Protein AF-A0A7S1FY22-F1 (afdb_monomer_lite)

Organism: NCBI:txid216773

Foldseek 3Di:
DFDKDKAFDDPVLLVVQQPDDQVLALARDHLVRQDPDSRIGMFGQAQQPHGAGWDACDDDARGTFRPPFTWDAHVSQTTRDTDRNGGGHRFDWDFDDDPPDRDIDGD

pLDDT: mean 94.15, std 9.74, range [47.53, 98.75]

Sequence (107 aa):
GKPIFVRRRKPEEIEEVRAVPMDHLRDQETDEDRVLNPEWIIVLAICPHLGCVPVSNAGEHNGWFCPCHGSHYDISGRIRKGPAPLNLEVPPYKFMDEPTCHNLLIG

Secondary structure (DSSP, 8-state):
---EEEEEPPHHHHHHHHTS-GGG-SS---HHHH-SBTTEEEEES--TTTSPPPEET-SSSEEEEETTTTEEEETT--EEESS--SPPP---EEEEEETTEEEEEE-

InterPro domains:
  IPR005805 Rieske iron-sulphur protein, C-terminal [PR00162] (42-53)
  IPR005805 Rieske iron-sulphur protein, C-terminal [PR00162] (64-76)
  IPR005805 Rieske iron-sulphur protein, C-terminal [PR00162] (76-88)
  IPR006317 Ubiquinol-cytochrome c reductase, iron-sulphur subunit [TIGR01416] (1-100)
  IPR014349 Rieske iron-sulphur protein [PTHR10134] (1-98)
  IPR017941 Rieske [2Fe-2S] iron-sulphur domain [PF00355] (37-89)
  IPR017941 Rieske [2Fe-2S] iron-sulphur domain [PS51296] (11-94)
  IPR036922 Rieske [2Fe-2S] iron-sulphur domain superfamily [G3DSA:2.102.10.10] (1-101)
  IPR036922 Rieske [2Fe-2S] iron-sulphur domain superfamily [SSF50022] (1-98)

Radius of gyration: 13.64 Å; chains: 1; bounding box: 33×25×36 Å

Structure (mmCIF, N/CA/C/O backbone):
data_AF-A0A7S1FY22-F1
#
_entry.id   AF-A0A7S1FY22-F1
#
loop_
_atom_site.group_PDB
_atom_site.id
_atom_site.type_symbol
_atom_site.label_atom_id
_atom_site.label_alt_id
_atom_site.label_comp_id
_atom_site.label_asym_id
_atom_site.label_entity_id
_atom_site.label_seq_id
_atom_site.pdbx_PDB_ins_code
_atom_site.Cartn_x
_atom_site.Cartn_y
_atom_site.Cartn_z
_atom_site.occupancy
_atom_site.B_iso_or_equiv
_atom_site.auth_seq_id
_atom_site.auth_comp_id
_atom_site.auth_asym_id
_atom_site.auth_atom_id
_atom_site.pdbx_PDB_model_num
ATOM 1 N N . GLY A 1 1 ? 8.505 -6.289 17.764 1.00 84.31 1 GLY A N 1
ATOM 2 C CA . GLY A 1 1 ? 7.219 -5.804 17.225 1.00 84.31 1 GLY A CA 1
ATOM 3 C C . GLY A 1 1 ? 7.327 -5.676 15.721 1.00 84.31 1 GLY A C 1
ATOM 4 O O . GLY A 1 1 ? 8.441 -5.506 15.237 1.00 84.31 1 GLY A O 1
ATOM 5 N N . LYS A 1 2 ? 6.215 -5.796 14.989 1.00 90.69 2 LYS A N 1
ATOM 6 C CA . LYS A 1 2 ? 6.175 -5.534 13.542 1.00 90.69 2 LYS A CA 1
ATOM 7 C C . LYS A 1 2 ? 5.978 -4.022 13.319 1.00 90.69 2 LYS A C 1
ATOM 9 O O . LYS A 1 2 ? 5.126 -3.455 13.999 1.00 90.69 2 LYS A O 1
ATOM 14 N N . PRO A 1 3 ? 6.758 -3.353 12.452 1.00 96.06 3 PRO A N 1
ATOM 15 C CA . PRO A 1 3 ? 6.558 -1.934 12.171 1.00 96.06 3 PRO A CA 1
ATOM 16 C C . PRO A 1 3 ? 5.268 -1.723 11.366 1.00 96.06 3 PRO A C 1
ATOM 18 O O . PRO A 1 3 ? 4.899 -2.568 10.550 1.00 96.06 3 PRO A O 1
ATOM 21 N N . ILE A 1 4 ? 4.588 -0.599 11.595 1.00 97.25 4 ILE A N 1
ATOM 22 C CA . ILE A 1 4 ? 3.286 -0.282 10.993 1.00 97.25 4 ILE A CA 1
ATOM 23 C C . ILE A 1 4 ? 3.335 1.133 10.425 1.00 97.25 4 ILE A C 1
ATOM 25 O O . ILE A 1 4 ? 3.790 2.058 11.100 1.00 97.25 4 ILE A O 1
ATOM 29 N N . PHE A 1 5 ? 2.852 1.302 9.198 1.00 97.38 5 PHE A N 1
ATOM 30 C CA . PHE A 1 5 ? 2.552 2.609 8.636 1.00 97.38 5 PHE A CA 1
ATOM 31 C C . PHE A 1 5 ? 1.098 2.968 8.895 1.00 97.38 5 PHE A C 1
ATOM 33 O O . PHE A 1 5 ? 0.198 2.186 8.610 1.00 97.38 5 PHE A O 1
ATOM 40 N N . VAL A 1 6 ? 0.891 4.186 9.385 1.00 96.62 6 VAL A N 1
ATOM 41 C CA . VAL A 1 6 ? -0.415 4.832 9.477 1.00 96.62 6 VAL A CA 1
ATOM 42 C C . VAL A 1 6 ? -0.311 6.122 8.675 1.00 96.62 6 VAL A C 1
ATOM 44 O O . VAL A 1 6 ? 0.526 6.973 8.984 1.00 96.62 6 VAL A O 1
ATOM 47 N N . ARG A 1 7 ? -1.116 6.257 7.620 1.00 95.62 7 ARG A N 1
ATOM 48 C CA . ARG A 1 7 ? -1.133 7.452 6.767 1.00 95.62 7 ARG A CA 1
ATOM 49 C C . ARG A 1 7 ? -2.554 7.987 6.649 1.00 95.62 7 ARG A C 1
ATOM 51 O O . ARG A 1 7 ? -3.471 7.246 6.306 1.00 95.62 7 ARG A O 1
ATOM 58 N N . ARG A 1 8 ? -2.687 9.298 6.862 1.00 96.06 8 ARG A N 1
ATOM 59 C CA . ARG A 1 8 ? -3.870 10.076 6.489 1.00 96.06 8 ARG A CA 1
ATOM 60 C C . ARG A 1 8 ? -3.752 10.499 5.026 1.00 96.06 8 ARG A C 1
ATOM 62 O O . ARG A 1 8 ? -2.751 11.117 4.661 1.00 96.06 8 ARG A O 1
ATOM 69 N N . ARG A 1 9 ? -4.738 10.151 4.209 1.00 96.56 9 ARG A N 1
ATOM 70 C CA . ARG A 1 9 ? -4.767 10.380 2.763 1.00 96.56 9 ARG A CA 1
ATOM 71 C C . ARG A 1 9 ? -5.591 11.612 2.417 1.00 96.56 9 ARG A C 1
ATOM 73 O O . ARG A 1 9 ? -6.582 11.906 3.083 1.00 96.56 9 ARG A O 1
ATOM 80 N N . LYS A 1 10 ? -5.183 12.329 1.374 1.00 97.44 10 LYS A N 1
ATOM 81 C CA . LYS A 1 10 ? -5.975 13.421 0.794 1.00 97.44 10 LYS A CA 1
ATOM 82 C C . LYS A 1 10 ? -7.056 12.865 -0.142 1.00 97.44 10 LYS A C 1
ATOM 84 O O . LYS A 1 10 ? -6.849 11.784 -0.692 1.00 97.44 10 LYS A O 1
ATOM 89 N N . PRO A 1 11 ? -8.162 13.592 -0.385 1.00 98.00 11 PRO A N 1
ATOM 90 C CA . PRO A 1 11 ? -9.192 13.169 -1.336 1.00 98.00 11 PRO A CA 1
ATOM 91 C C . PRO A 1 11 ? -8.624 12.818 -2.715 1.00 98.00 11 PRO A C 1
ATOM 93 O O . PRO A 1 11 ? -8.933 11.760 -3.254 1.00 98.00 11 PRO A O 1
ATOM 96 N N . GLU A 1 12 ? -7.703 13.639 -3.222 1.00 97.62 12 GLU A N 1
ATOM 97 C CA . GLU A 1 12 ? -7.076 13.422 -4.533 1.00 97.62 12 GLU A CA 1
ATOM 98 C C . GLU A 1 12 ? -6.265 12.113 -4.586 1.00 97.62 12 GLU A C 1
ATOM 100 O O . GLU A 1 12 ? -6.279 11.407 -5.589 1.00 97.62 12 GLU A O 1
ATOM 105 N N . GLU A 1 13 ? -5.591 11.751 -3.488 1.00 97.25 13 GLU A N 1
ATOM 106 C CA . GLU A 1 13 ? -4.828 10.499 -3.390 1.00 97.25 13 GLU A CA 1
ATOM 107 C C . GLU A 1 13 ? -5.751 9.273 -3.382 1.00 97.25 13 GLU A C 1
ATOM 109 O O . GLU A 1 13 ? -5.400 8.227 -3.926 1.00 97.25 13 GLU A O 1
ATOM 114 N N . ILE A 1 14 ? -6.926 9.399 -2.755 1.00 98.19 14 ILE A N 1
ATOM 115 C CA . ILE A 1 14 ? -7.949 8.348 -2.688 1.00 98.19 14 ILE A CA 1
ATOM 116 C C . ILE A 1 14 ? -8.553 8.124 -4.079 1.00 98.19 14 ILE A C 1
ATOM 118 O O . ILE A 1 14 ? -8.700 6.984 -4.517 1.00 98.19 14 ILE A O 1
ATOM 122 N N . GLU A 1 15 ? -8.871 9.204 -4.791 1.00 97.88 15 GLU A N 1
ATOM 123 C CA . GLU A 1 15 ? -9.362 9.140 -6.169 1.00 97.88 15 GLU A CA 1
ATOM 124 C C . GLU A 1 15 ? -8.323 8.514 -7.108 1.00 97.88 15 GLU A C 1
ATOM 126 O O . GLU A 1 15 ? -8.662 7.620 -7.885 1.00 97.88 15 GLU A O 1
ATOM 131 N N . GLU A 1 16 ? -7.050 8.909 -6.988 1.00 96.25 16 GLU A N 1
ATOM 132 C CA . GLU A 1 16 ? -5.955 8.371 -7.802 1.00 96.25 16 GLU A CA 1
ATOM 133 C C . GLU A 1 16 ? -5.832 6.848 -7.660 1.00 96.25 16 GLU A C 1
ATOM 135 O O . GLU A 1 16 ? -5.771 6.137 -8.665 1.00 96.25 16 GLU A O 1
ATOM 140 N N . VAL A 1 17 ? -5.825 6.316 -6.430 1.00 97.00 17 VAL A N 1
ATOM 141 C CA . VAL A 1 17 ? -5.673 4.865 -6.222 1.00 97.00 17 VAL A CA 1
ATOM 142 C C . VAL A 1 17 ? -6.900 4.069 -6.654 1.00 97.00 17 VAL A C 1
ATOM 144 O O . VAL A 1 17 ? -6.742 2.944 -7.136 1.00 97.00 17 VAL A O 1
ATOM 147 N N . ARG A 1 18 ? -8.103 4.636 -6.526 1.00 97.81 18 ARG A N 1
ATOM 148 C CA . ARG A 1 18 ? -9.357 3.999 -6.960 1.00 97.81 18 ARG A CA 1
ATOM 149 C C . ARG A 1 18 ? -9.522 3.989 -8.475 1.00 97.81 18 ARG A C 1
ATOM 151 O O . ARG A 1 18 ? -10.1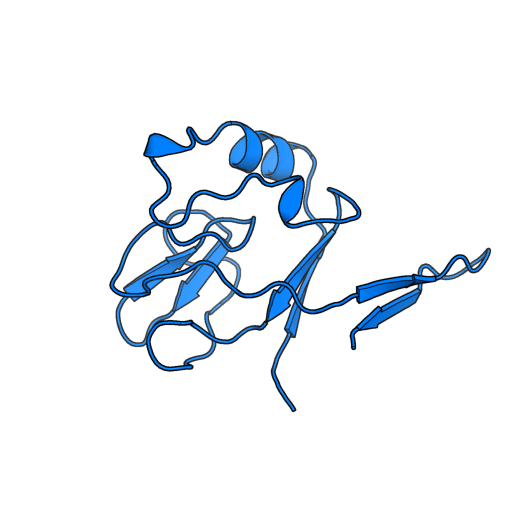67 3.096 -9.009 1.00 97.81 18 ARG A O 1
ATOM 158 N N . ALA A 1 19 ? -8.906 4.940 -9.174 1.00 97.69 19 ALA A N 1
ATOM 159 C CA . ALA A 1 19 ? -8.918 5.000 -10.632 1.00 97.69 19 ALA A CA 1
ATOM 160 C C . ALA A 1 19 ? -7.978 3.978 -11.303 1.00 97.69 19 ALA A C 1
ATOM 162 O O . ALA A 1 19 ? -7.987 3.855 -12.528 1.00 97.69 19 ALA A O 1
ATOM 163 N N . VAL A 1 20 ? -7.150 3.252 -10.539 1.00 97.19 20 VAL A N 1
ATOM 164 C CA . VAL A 1 20 ? -6.213 2.261 -11.091 1.00 97.19 20 VAL A CA 1
ATOM 165 C C . VAL A 1 20 ? -6.974 1.020 -11.584 1.00 97.19 20 VAL A C 1
ATOM 167 O O . VAL A 1 20 ? -7.641 0.372 -10.777 1.00 97.19 20 VAL A O 1
ATOM 170 N N . PRO A 1 21 ? -6.837 0.626 -12.866 1.00 97.81 21 PRO A N 1
ATOM 171 C CA . PRO A 1 21 ? -7.439 -0.603 -13.381 1.00 97.81 21 PRO A CA 1
ATOM 172 C C . PRO A 1 21 ? -6.917 -1.857 -12.663 1.00 97.81 21 PRO A C 1
ATOM 174 O O . PRO A 1 21 ? -5.716 -1.987 -12.426 1.00 97.81 21 PRO A O 1
ATOM 177 N N . MET A 1 22 ? -7.806 -2.803 -12.344 1.00 97.19 22 MET A N 1
ATOM 178 C CA . MET A 1 22 ? -7.438 -4.031 -11.617 1.00 97.19 22 MET A CA 1
ATOM 179 C C . MET A 1 22 ? -6.452 -4.910 -12.396 1.00 97.19 22 MET A C 1
ATOM 181 O O . MET A 1 22 ? -5.577 -5.529 -11.803 1.00 97.19 22 MET A O 1
ATOM 185 N N . ASP A 1 23 ? -6.530 -4.933 -13.725 1.00 97.38 23 ASP A N 1
ATOM 186 C CA . ASP A 1 23 ? -5.603 -5.674 -14.589 1.00 97.38 23 ASP A CA 1
ATOM 187 C C . ASP A 1 23 ? -4.184 -5.074 -14.629 1.00 97.38 23 ASP A C 1
ATOM 189 O O . ASP A 1 23 ? -3.238 -5.745 -15.043 1.00 97.38 23 ASP A O 1
ATOM 193 N N . HIS A 1 24 ? -4.005 -3.845 -14.139 1.00 95.50 24 HIS A N 1
ATOM 194 C CA . HIS A 1 24 ? -2.697 -3.221 -13.937 1.00 95.50 24 HIS A CA 1
ATOM 195 C C . HIS A 1 24 ? -2.084 -3.549 -12.563 1.00 95.50 24 HIS A C 1
ATOM 197 O O . HIS A 1 24 ? -0.967 -3.109 -12.266 1.00 95.50 24 HIS A O 1
ATOM 203 N N . LEU A 1 25 ? -2.794 -4.296 -11.712 1.00 98.00 25 LEU A N 1
ATOM 204 C CA . LEU A 1 25 ? -2.333 -4.719 -10.393 1.00 98.00 25 LEU A CA 1
ATOM 205 C C . LEU A 1 25 ? -1.912 -6.188 -10.430 1.00 98.00 25 LEU A C 1
ATOM 207 O O . LEU A 1 25 ? -2.648 -7.058 -10.892 1.00 98.00 25 LEU A O 1
ATOM 211 N N . ARG A 1 26 ? -0.713 -6.472 -9.911 1.00 97.25 26 ARG A N 1
ATOM 212 C CA . ARG A 1 26 ? -0.204 -7.847 -9.782 1.00 97.25 26 ARG A CA 1
ATOM 213 C C . ARG A 1 26 ? -1.018 -8.654 -8.775 1.00 97.25 26 ARG A C 1
ATOM 215 O O . ARG A 1 26 ? -1.330 -9.809 -9.033 1.00 97.25 26 ARG A O 1
ATOM 222 N N . ASP A 1 27 ? -1.305 -8.032 -7.639 1.00 98.44 27 ASP A N 1
ATOM 223 C CA . ASP A 1 27 ? -2.106 -8.578 -6.552 1.00 98.44 27 ASP A CA 1
ATOM 224 C C . ASP A 1 27 ? -3.388 -7.741 -6.481 1.00 98.44 27 ASP A C 1
ATOM 226 O O . ASP A 1 27 ? -3.381 -6.595 -6.017 1.00 98.44 27 ASP A O 1
ATOM 230 N N . GLN A 1 28 ? -4.435 -8.257 -7.128 1.00 98.38 28 GLN A N 1
ATOM 231 C CA . GLN A 1 28 ? -5.646 -7.506 -7.452 1.00 98.38 28 GLN A CA 1
ATOM 232 C C . GLN A 1 28 ? -6.496 -7.297 -6.207 1.00 98.38 28 GLN A C 1
ATOM 234 O O . GLN A 1 28 ? -7.104 -8.230 -5.690 1.00 98.38 28 GLN A O 1
ATOM 239 N N . GLU A 1 29 ? -6.566 -6.049 -5.762 1.00 98.31 29 GLU A N 1
ATOM 240 C CA . GLU A 1 29 ? -7.300 -5.660 -4.568 1.00 98.31 29 GLU A CA 1
ATOM 241 C C . GLU A 1 29 ? -7.786 -4.216 -4.722 1.00 98.31 29 GLU A C 1
ATOM 243 O O . GLU A 1 29 ? -7.027 -3.325 -5.144 1.00 98.31 29 GLU A O 1
ATOM 248 N N . THR A 1 30 ? -9.065 -3.987 -4.422 1.00 98.50 30 THR A N 1
ATOM 249 C CA . THR A 1 30 ? -9.634 -2.637 -4.462 1.00 98.50 30 THR A CA 1
ATOM 250 C C . THR A 1 30 ? -9.101 -1.809 -3.294 1.00 98.50 30 THR A C 1
ATOM 252 O O . THR A 1 30 ? -8.548 -2.342 -2.332 1.00 98.50 30 THR A O 1
ATOM 255 N N . ASP A 1 31 ? -9.225 -0.485 -3.374 1.00 98.31 31 ASP A N 1
ATOM 256 C CA . ASP A 1 31 ? -8.850 0.353 -2.234 1.00 98.31 31 ASP A CA 1
ATOM 257 C C . ASP A 1 31 ? -9.815 0.144 -1.061 1.00 98.31 31 ASP A C 1
ATOM 259 O O . ASP A 1 31 ? -9.409 0.131 0.097 1.00 98.31 31 ASP A O 1
ATOM 263 N N . GLU A 1 32 ? -11.091 -0.048 -1.384 1.00 98.00 32 GLU A N 1
ATOM 264 C CA . GLU A 1 32 ? -12.198 -0.261 -0.464 1.00 98.00 32 GLU A CA 1
ATOM 265 C C . GLU A 1 32 ? -12.028 -1.526 0.378 1.00 98.00 32 GLU A C 1
ATOM 267 O O . GLU A 1 32 ? -12.333 -1.501 1.567 1.00 98.00 32 GLU A O 1
ATOM 272 N N . ASP A 1 33 ? -11.485 -2.600 -0.195 1.00 98.06 33 ASP A N 1
ATOM 273 C CA . ASP A 1 33 ? -11.231 -3.845 0.540 1.00 98.06 33 ASP A CA 1
ATOM 274 C C . ASP A 1 33 ? -10.074 -3.708 1.547 1.00 98.06 33 ASP A C 1
ATOM 276 O O . ASP A 1 33 ? -9.969 -4.480 2.502 1.00 98.06 33 ASP A O 1
ATOM 280 N N . ARG A 1 34 ? -9.213 -2.698 1.367 1.00 98.06 34 ARG A N 1
ATOM 281 C CA . ARG A 1 34 ? -7.996 -2.485 2.167 1.00 98.06 34 ARG A CA 1
ATOM 282 C C . ARG A 1 34 ? -8.186 -1.512 3.326 1.00 98.06 34 ARG A C 1
ATOM 284 O O . ARG A 1 34 ? -7.318 -1.419 4.199 1.00 98.06 34 ARG A O 1
ATOM 291 N N . VAL A 1 35 ? -9.287 -0.759 3.353 1.00 97.50 35 VAL A N 1
ATOM 292 C CA . VAL A 1 35 ? -9.516 0.307 4.339 1.00 97.50 35 VAL A CA 1
ATOM 293 C C . VAL A 1 35 ? -10.921 0.269 4.929 1.00 97.50 35 VAL A C 1
ATOM 295 O O . VAL A 1 35 ? -11.907 0.122 4.222 1.00 97.50 35 VAL A O 1
ATOM 298 N N . LEU A 1 36 ? -11.033 0.502 6.238 1.00 95.69 36 LEU A N 1
ATOM 299 C CA . LEU A 1 36 ? -12.328 0.713 6.896 1.00 95.69 36 LEU A CA 1
ATOM 300 C C . LEU A 1 36 ? -12.822 2.158 6.733 1.00 95.69 36 LEU A C 1
ATOM 302 O O . LEU A 1 36 ? -14.022 2.414 6.709 1.00 95.69 36 LEU A O 1
ATOM 306 N N . ASN A 1 37 ? -11.892 3.110 6.633 1.00 94.75 37 ASN A N 1
ATOM 307 C CA . ASN A 1 37 ? -12.165 4.515 6.358 1.00 94.75 37 ASN A CA 1
ATOM 308 C C . ASN A 1 37 ? -11.213 4.973 5.244 1.00 94.75 37 ASN A C 1
ATOM 310 O O . ASN A 1 37 ? -10.001 4.860 5.423 1.00 94.75 37 ASN A O 1
ATOM 314 N N . PRO A 1 38 ? -11.712 5.522 4.122 1.00 96.31 38 PRO A N 1
ATOM 315 C CA . PRO A 1 38 ? -10.867 5.907 2.995 1.00 96.31 38 PRO A CA 1
ATOM 316 C C . PRO A 1 38 ? -9.819 6.972 3.342 1.00 96.31 38 PRO A C 1
ATOM 318 O O . PRO A 1 38 ? -8.782 7.039 2.690 1.00 96.31 38 PRO A O 1
ATOM 321 N N . GLU A 1 39 ? -10.023 7.775 4.380 1.00 96.44 39 GLU A N 1
ATOM 322 C CA . GLU A 1 39 ? -9.031 8.750 4.829 1.00 96.44 39 GLU A CA 1
ATOM 323 C C . GLU A 1 39 ? -7.783 8.093 5.444 1.00 96.44 39 GLU A C 1
ATOM 325 O O . GLU A 1 39 ? -6.713 8.698 5.452 1.00 96.44 39 GLU A O 1
ATOM 330 N N . TRP A 1 40 ? -7.871 6.852 5.923 1.00 96.94 40 TRP A N 1
ATOM 331 C CA . TRP A 1 40 ? -6.801 6.206 6.677 1.00 96.94 40 TRP A CA 1
ATOM 332 C C . TRP A 1 40 ? -6.390 4.882 6.048 1.00 96.94 40 TRP A C 1
ATOM 334 O O . TRP A 1 40 ? -7.177 3.944 5.972 1.00 96.94 40 TRP A O 1
ATOM 344 N N . ILE A 1 41 ? -5.118 4.787 5.664 1.00 97.69 41 ILE A N 1
ATOM 345 C CA . ILE A 1 41 ? -4.494 3.523 5.266 1.00 97.69 41 ILE A CA 1
ATOM 346 C C . ILE A 1 41 ? -3.533 3.070 6.366 1.00 97.69 41 ILE A C 1
ATOM 348 O O . ILE A 1 41 ? -2.690 3.840 6.843 1.00 97.69 41 ILE A O 1
ATOM 352 N N . ILE A 1 42 ? -3.691 1.813 6.780 1.00 98.00 42 ILE A N 1
ATOM 353 C CA . ILE A 1 42 ? -2.889 1.165 7.813 1.00 98.00 42 ILE A CA 1
ATOM 354 C C . ILE A 1 42 ? -2.323 -0.117 7.223 1.00 98.00 42 ILE A C 1
ATOM 356 O O . ILE A 1 42 ? -3.076 -1.000 6.829 1.00 98.00 42 ILE A O 1
ATOM 360 N N . VAL A 1 43 ? -0.998 -0.216 7.157 1.00 98.19 43 VAL A N 1
ATOM 361 C CA . VAL A 1 43 ? -0.310 -1.379 6.581 1.00 98.19 43 VAL A CA 1
ATOM 362 C C . VAL A 1 43 ? 0.909 -1.759 7.409 1.00 98.19 43 VAL A C 1
ATOM 364 O O . VAL A 1 43 ? 1.580 -0.903 7.990 1.00 98.19 43 VAL A O 1
ATOM 367 N N . LEU A 1 44 ? 1.239 -3.046 7.442 1.00 98.12 44 LEU A N 1
ATOM 368 C CA . LEU A 1 44 ? 2.506 -3.519 7.974 1.00 98.12 44 LEU A CA 1
ATOM 369 C C . LEU A 1 44 ? 3.648 -3.013 7.091 1.00 98.12 44 LEU A C 1
ATOM 371 O O . LEU A 1 44 ? 3.664 -3.194 5.874 1.00 98.12 44 LEU A O 1
ATOM 375 N N . ALA A 1 45 ? 4.653 -2.413 7.720 1.00 97.56 45 ALA A N 1
ATOM 376 C CA . ALA A 1 45 ? 5.836 -1.888 7.052 1.00 97.56 45 ALA A CA 1
ATOM 377 C C . ALA A 1 45 ? 6.864 -3.004 6.782 1.00 97.56 45 ALA A C 1
ATOM 379 O O . ALA A 1 45 ? 8.047 -2.870 7.089 1.00 97.56 45 ALA A O 1
ATOM 380 N N . ILE A 1 46 ? 6.395 -4.132 6.246 1.00 98.38 46 ILE A N 1
ATOM 381 C CA . ILE A 1 46 ? 7.186 -5.328 5.956 1.00 98.38 46 ILE A CA 1
ATOM 382 C C . ILE A 1 46 ? 6.962 -5.679 4.488 1.00 98.38 46 ILE A C 1
ATOM 384 O O . ILE A 1 46 ? 5.881 -6.099 4.093 1.00 98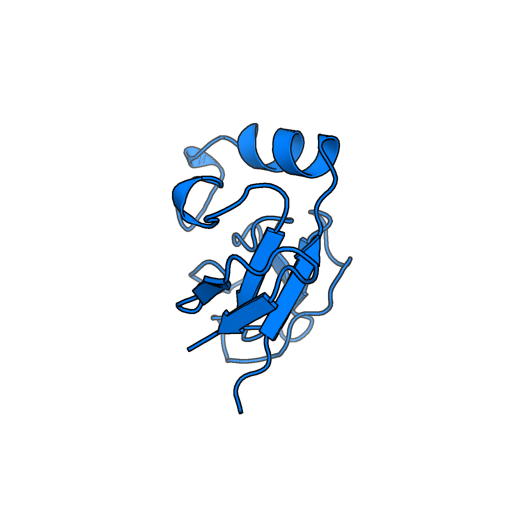.38 46 ILE A O 1
ATOM 388 N N . CYS A 1 47 ? 7.995 -5.499 3.672 1.00 98.44 47 CYS A N 1
ATOM 389 C CA . CYS A 1 47 ? 7.964 -5.843 2.258 1.00 98.44 47 CYS A CA 1
ATOM 390 C C . CYS A 1 47 ? 7.782 -7.365 2.089 1.00 98.44 47 CYS A C 1
ATOM 392 O O . CYS A 1 47 ? 8.675 -8.110 2.510 1.00 98.44 47 CYS A O 1
ATOM 394 N N . PRO A 1 48 ? 6.720 -7.849 1.416 1.00 98.19 48 PRO A N 1
ATOM 395 C CA . PRO A 1 48 ? 6.469 -9.281 1.222 1.00 98.19 48 PRO A CA 1
ATOM 396 C C . PRO A 1 48 ? 7.451 -9.963 0.260 1.00 98.19 48 PRO A C 1
ATOM 398 O O . PRO A 1 48 ? 7.312 -11.149 -0.013 1.00 98.19 48 PRO A O 1
ATOM 401 N N . HIS A 1 49 ? 8.460 -9.248 -0.254 1.00 98.38 49 HIS A N 1
ATOM 402 C CA . HIS A 1 49 ? 9.590 -9.890 -0.920 1.00 98.38 49 HIS A CA 1
ATOM 403 C C . HIS A 1 49 ? 10.440 -10.683 0.085 1.00 98.38 49 HIS A C 1
ATOM 405 O O . HIS A 1 49 ? 10.457 -11.905 0.044 1.00 98.38 49 HIS A O 1
ATOM 411 N N . LEU A 1 50 ? 11.153 -9.984 0.981 1.00 97.94 50 LEU A N 1
ATOM 412 C CA . LEU A 1 50 ? 12.114 -10.577 1.930 1.00 97.94 50 LEU A CA 1
ATOM 413 C C . LEU A 1 50 ? 12.145 -9.851 3.292 1.00 97.94 50 LEU A C 1
ATOM 415 O O . LEU A 1 50 ? 13.112 -9.961 4.040 1.00 97.94 50 LEU A O 1
ATOM 419 N N . GLY A 1 51 ? 11.111 -9.072 3.619 1.00 97.50 51 GLY A N 1
ATOM 420 C CA . GLY A 1 51 ? 10.913 -8.523 4.964 1.00 97.50 51 GLY A CA 1
ATOM 421 C C . GLY A 1 51 ? 11.582 -7.179 5.275 1.00 97.50 51 GLY A C 1
ATOM 422 O O . GLY A 1 51 ? 11.505 -6.721 6.412 1.00 97.50 51 GLY A O 1
ATOM 423 N N . CYS A 1 52 ? 12.212 -6.517 4.299 1.00 97.62 52 CYS A N 1
ATOM 424 C CA . CYS A 1 52 ? 12.726 -5.155 4.484 1.00 97.62 52 CYS A CA 1
ATOM 425 C C . CYS A 1 52 ? 11.608 -4.149 4.797 1.00 97.62 52 CYS A C 1
ATOM 427 O O . CYS A 1 52 ? 10.475 -4.320 4.352 1.00 97.62 52 CYS A O 1
ATOM 429 N N . VAL A 1 53 ? 11.955 -3.048 5.467 1.00 98.06 53 VAL A N 1
ATOM 430 C CA . VAL A 1 53 ? 11.038 -1.925 5.710 1.00 98.06 53 VAL A CA 1
ATOM 431 C C . VAL A 1 53 ? 11.058 -0.970 4.506 1.00 98.06 53 VAL A C 1
ATOM 433 O O . VAL A 1 53 ? 12.122 -0.430 4.191 1.00 98.06 53 VAL A O 1
ATOM 436 N N . PRO A 1 54 ? 9.931 -0.757 3.799 1.00 98.25 54 PRO A N 1
ATOM 437 C CA . PRO A 1 54 ? 9.847 0.245 2.738 1.00 98.25 54 PRO A CA 1
ATOM 438 C C . PRO A 1 54 ? 10.005 1.675 3.274 1.00 98.25 54 PRO A C 1
ATOM 440 O O . PRO A 1 54 ? 9.665 1.961 4.414 1.00 98.25 54 PRO A O 1
ATOM 443 N N . VAL A 1 55 ? 10.471 2.597 2.441 1.00 97.75 55 VAL A N 1
ATOM 444 C CA . VAL A 1 55 ? 10.526 4.037 2.719 1.00 97.75 55 VAL A CA 1
ATOM 445 C C . VAL A 1 55 ? 9.220 4.678 2.252 1.00 97.75 55 VAL A C 1
ATOM 447 O O . VAL A 1 55 ? 8.759 4.388 1.150 1.00 97.75 55 VAL A O 1
ATOM 450 N N . SER A 1 56 ? 8.614 5.530 3.078 1.00 96.06 56 SER A N 1
ATOM 451 C CA . SER A 1 56 ? 7.394 6.272 2.740 1.00 96.06 56 SER A CA 1
ATOM 452 C C . SER A 1 56 ? 7.673 7.467 1.821 1.00 96.06 56 SER A C 1
ATOM 454 O O . SER A 1 56 ? 8.777 8.008 1.817 1.00 96.06 56 SER A O 1
ATOM 456 N N . ASN A 1 57 ? 6.657 7.902 1.064 1.00 93.06 57 ASN A N 1
ATOM 457 C CA . ASN A 1 57 ? 6.734 9.028 0.119 1.00 93.06 57 ASN A CA 1
ATOM 458 C C . ASN A 1 57 ? 7.873 8.879 -0.905 1.00 93.06 57 ASN A C 1
ATOM 460 O O . ASN A 1 57 ? 8.526 9.853 -1.278 1.00 93.06 57 ASN A O 1
ATOM 464 N N . ALA A 1 58 ? 8.138 7.645 -1.325 1.00 95.50 58 ALA A N 1
ATOM 465 C CA . ALA A 1 58 ? 9.221 7.307 -2.233 1.00 95.50 58 ALA A CA 1
ATOM 466 C C . ALA A 1 58 ? 8.744 6.305 -3.290 1.00 95.50 58 ALA A C 1
ATOM 468 O O . ALA A 1 58 ? 7.740 5.613 -3.113 1.00 95.50 58 ALA A O 1
ATOM 469 N N . GLY A 1 59 ? 9.500 6.203 -4.383 1.00 95.50 59 GLY A N 1
ATOM 470 C CA . GLY A 1 59 ? 9.162 5.350 -5.518 1.00 95.50 59 GLY A CA 1
ATOM 471 C C . GLY A 1 59 ? 8.406 6.102 -6.610 1.00 95.50 59 GLY A C 1
ATOM 472 O O . GLY A 1 59 ? 8.465 7.322 -6.691 1.00 95.50 59 GLY A O 1
ATOM 473 N N . GLU A 1 60 ? 7.721 5.357 -7.477 1.00 96.06 60 GLU A N 1
ATOM 474 C CA . GLU A 1 60 ? 7.141 5.882 -8.728 1.00 96.06 60 GLU A CA 1
ATOM 475 C C . GLU A 1 60 ? 5.626 6.120 -8.608 1.00 96.06 60 GLU A C 1
ATOM 477 O O . GLU A 1 60 ? 5.001 6.603 -9.543 1.00 96.06 60 GLU A O 1
ATOM 482 N N . HIS A 1 61 ? 5.033 5.779 -7.457 1.00 95.44 61 HIS A N 1
ATOM 483 C CA . HIS A 1 61 ? 3.580 5.764 -7.242 1.00 95.44 61 HIS A CA 1
ATOM 484 C C . HIS A 1 61 ? 3.156 6.482 -5.956 1.00 95.44 61 HIS A C 1
ATOM 486 O O . HIS A 1 61 ? 2.137 6.136 -5.366 1.00 95.44 61 HIS A O 1
ATOM 492 N N . ASN A 1 62 ? 3.974 7.428 -5.477 1.00 92.19 62 ASN A N 1
ATOM 493 C CA . ASN A 1 62 ? 3.696 8.290 -4.317 1.00 92.19 62 ASN A CA 1
ATOM 494 C C . ASN A 1 62 ? 3.375 7.568 -2.986 1.00 92.19 62 ASN A C 1
ATOM 496 O O . ASN A 1 62 ? 3.021 8.218 -2.005 1.00 92.19 62 ASN A O 1
ATOM 500 N N . GLY A 1 63 ? 3.528 6.242 -2.926 1.00 96.69 63 GLY A N 1
ATOM 501 C CA . GLY A 1 63 ? 3.293 5.419 -1.744 1.00 96.69 63 GLY A CA 1
ATOM 502 C C . GLY A 1 63 ? 4.593 5.069 -1.036 1.00 96.69 63 GLY A C 1
ATOM 503 O O . GLY A 1 63 ? 5.142 5.872 -0.273 1.00 96.69 63 GLY A O 1
ATOM 504 N N . TRP A 1 64 ? 5.083 3.855 -1.285 1.00 98.50 64 TRP A N 1
ATOM 505 C CA . TRP A 1 64 ? 6.261 3.315 -0.613 1.00 98.50 64 TRP A CA 1
ATOM 506 C C . TRP A 1 64 ? 7.269 2.701 -1.579 1.00 98.50 64 TRP A C 1
ATOM 508 O O . TRP A 1 64 ? 6.918 2.111 -2.597 1.00 98.50 64 TRP A O 1
ATOM 518 N N . PHE A 1 65 ? 8.544 2.755 -1.205 1.00 98.62 65 PHE A N 1
ATOM 519 C CA . PHE A 1 65 ? 9.636 2.157 -1.962 1.00 98.62 65 PHE A CA 1
ATOM 520 C C . PHE A 1 65 ? 10.509 1.281 -1.074 1.00 98.62 65 PHE A C 1
ATOM 522 O O . PHE A 1 65 ? 11.087 1.745 -0.099 1.00 98.62 65 PHE A O 1
ATOM 529 N N . CYS A 1 66 ? 10.643 0.006 -1.419 1.00 98.50 66 CYS A N 1
ATOM 530 C CA . CYS A 1 66 ? 11.560 -0.909 -0.757 1.00 98.50 66 CYS A CA 1
ATOM 531 C C . CYS A 1 66 ? 12.924 -0.903 -1.475 1.00 98.50 66 CYS A C 1
ATOM 533 O O . CYS A 1 66 ? 13.046 -1.538 -2.531 1.00 98.50 66 CYS A O 1
ATOM 535 N N . PRO A 1 67 ? 13.973 -0.287 -0.891 1.00 97.81 67 PRO A N 1
ATOM 536 C CA . PRO A 1 67 ? 15.265 -0.102 -1.556 1.00 97.81 67 PRO A CA 1
ATOM 537 C C . PRO A 1 67 ? 16.061 -1.397 -1.725 1.00 97.81 67 PRO A C 1
ATOM 539 O O . PRO A 1 67 ? 16.951 -1.451 -2.562 1.00 97.81 67 PRO A O 1
ATOM 542 N N . CYS A 1 68 ? 15.735 -2.452 -0.971 1.00 98.06 68 CYS A N 1
ATOM 543 C CA . CYS A 1 68 ? 16.493 -3.704 -0.994 1.00 98.06 68 CYS A CA 1
ATOM 544 C C . CYS A 1 68 ? 16.570 -4.336 -2.394 1.00 98.06 68 CYS A C 1
ATOM 546 O O . CYS A 1 68 ? 17.623 -4.817 -2.787 1.00 98.06 68 CYS A O 1
ATOM 548 N N . HIS A 1 69 ? 15.457 -4.334 -3.138 1.00 98.12 69 HIS A N 1
ATOM 549 C CA . HIS A 1 69 ? 15.378 -4.927 -4.483 1.00 98.12 69 HIS A CA 1
ATOM 550 C C . HIS A 1 69 ? 14.455 -4.134 -5.426 1.00 98.12 69 HIS A C 1
ATOM 552 O O . HIS A 1 69 ? 13.963 -4.665 -6.417 1.00 98.12 69 HIS A O 1
ATOM 558 N N . GLY A 1 70 ? 14.156 -2.878 -5.082 1.00 98.00 70 GLY A N 1
ATOM 559 C CA . GLY A 1 70 ? 13.379 -1.975 -5.928 1.00 98.00 70 GLY A CA 1
ATOM 560 C C . GLY A 1 70 ? 11.900 -2.338 -6.067 1.00 98.00 70 GLY A C 1
ATOM 561 O O . GLY A 1 70 ? 11.381 -2.348 -7.178 1.00 98.00 70 GLY A O 1
ATOM 562 N N . SER A 1 71 ? 11.213 -2.671 -4.965 1.00 98.69 71 SER A N 1
ATOM 563 C CA . SER A 1 71 ? 9.746 -2.827 -5.003 1.00 98.69 71 SER A CA 1
ATOM 564 C C . SER A 1 71 ? 9.050 -1.493 -4.747 1.00 98.69 71 SER A C 1
ATOM 566 O O . SER A 1 71 ? 9.384 -0.820 -3.774 1.00 98.69 71 SER A O 1
ATOM 568 N N . HIS A 1 72 ? 8.099 -1.118 -5.601 1.00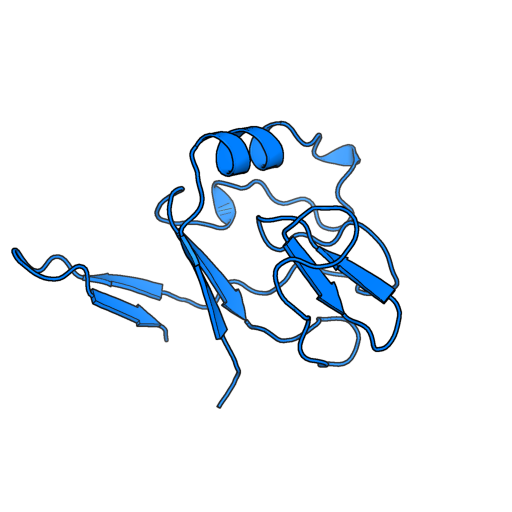 98.62 72 HIS A N 1
ATOM 569 C CA . HIS A 1 72 ? 7.345 0.133 -5.499 1.00 98.62 72 HIS A CA 1
ATOM 570 C C . HIS A 1 72 ? 5.882 -0.176 -5.201 1.00 98.62 72 HIS A C 1
ATOM 572 O O . HIS A 1 72 ? 5.275 -1.004 -5.882 1.00 98.62 72 HIS A O 1
ATOM 578 N N . TYR A 1 73 ? 5.322 0.530 -4.230 1.00 98.69 73 TYR A N 1
ATOM 579 C CA . TYR A 1 73 ? 3.941 0.409 -3.797 1.00 98.69 73 TYR A CA 1
ATOM 580 C C . TYR A 1 73 ? 3.219 1.739 -4.002 1.00 98.69 73 TYR A C 1
ATOM 582 O O . TYR A 1 73 ? 3.810 2.802 -3.787 1.00 98.69 73 TYR A O 1
ATOM 590 N N . ASP A 1 74 ? 1.956 1.684 -4.415 1.00 98.25 74 ASP A N 1
ATOM 591 C CA . ASP A 1 74 ? 1.104 2.877 -4.470 1.00 98.25 74 ASP A CA 1
ATOM 592 C C . ASP A 1 74 ? 0.597 3.288 -3.081 1.00 98.25 74 ASP A C 1
ATOM 594 O O . ASP A 1 74 ? 0.918 2.641 -2.089 1.00 98.25 74 ASP A O 1
ATOM 598 N N . ILE A 1 75 ? -0.184 4.369 -2.997 1.00 97.88 75 ILE A N 1
ATOM 599 C CA . ILE A 1 75 ? -0.688 4.941 -1.733 1.00 97.88 75 ILE A CA 1
ATOM 600 C C . ILE A 1 75 ? -1.630 3.985 -0.972 1.00 97.88 75 ILE A C 1
ATOM 602 O O . ILE A 1 75 ? -1.780 4.114 0.243 1.00 97.88 75 ILE A O 1
ATOM 606 N N . SER A 1 76 ? -2.227 2.993 -1.640 1.00 98.25 76 SER A N 1
ATOM 607 C CA . SER A 1 76 ? -3.026 1.947 -0.983 1.00 98.25 76 SER A CA 1
ATOM 608 C C . SER A 1 76 ? -2.146 0.808 -0.439 1.00 98.25 76 SER A C 1
ATOM 610 O O . SER A 1 76 ? -2.603 -0.055 0.304 1.00 98.25 76 SER A O 1
ATOM 612 N N . GLY A 1 77 ? -0.850 0.805 -0.756 1.00 98.31 77 GLY A N 1
ATOM 613 C CA . GLY A 1 77 ? 0.112 -0.212 -0.335 1.00 98.31 77 GLY A CA 1
ATOM 614 C C . GLY A 1 77 ? 0.170 -1.381 -1.308 1.00 98.31 77 GLY A C 1
ATOM 615 O O . GLY A 1 77 ? 0.694 -2.438 -0.959 1.00 98.31 77 GLY A O 1
ATOM 616 N N . ARG A 1 78 ? -0.360 -1.207 -2.523 1.00 98.69 78 ARG A N 1
ATOM 617 C CA . ARG A 1 78 ? -0.418 -2.270 -3.523 1.00 98.69 78 ARG A CA 1
ATOM 618 C C . ARG A 1 78 ? 0.859 -2.315 -4.334 1.00 98.69 78 ARG A C 1
ATOM 620 O O . ARG A 1 78 ? 1.406 -1.268 -4.684 1.00 98.69 78 ARG A O 1
ATOM 627 N N . ILE A 1 79 ? 1.348 -3.510 -4.634 1.00 98.69 79 ILE A N 1
ATOM 628 C CA . ILE A 1 79 ? 2.589 -3.690 -5.384 1.00 98.69 79 ILE A CA 1
ATOM 629 C C . ILE A 1 79 ? 2.397 -3.291 -6.852 1.00 98.69 79 ILE A C 1
ATOM 631 O O . ILE A 1 79 ? 1.521 -3.794 -7.552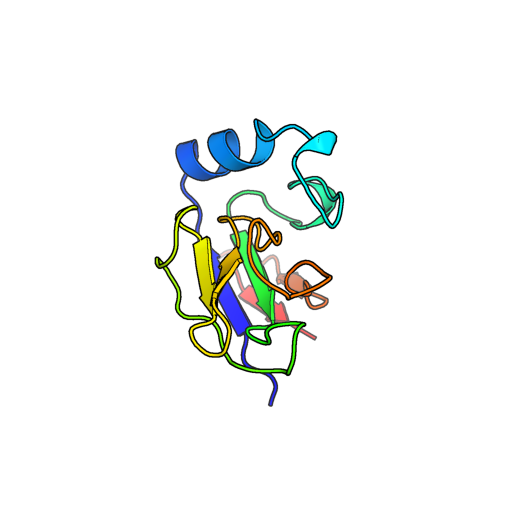 1.00 98.69 79 ILE A O 1
ATOM 635 N N . ARG A 1 80 ? 3.248 -2.383 -7.337 1.00 98.25 80 ARG A N 1
ATOM 636 C CA . ARG A 1 80 ? 3.194 -1.857 -8.712 1.00 98.25 80 ARG A CA 1
ATOM 637 C C . ARG A 1 80 ? 4.405 -2.241 -9.553 1.00 98.25 80 ARG A C 1
ATOM 639 O O . ARG A 1 80 ? 4.293 -2.392 -10.765 1.00 98.25 80 ARG A O 1
ATOM 646 N N . LYS A 1 81 ? 5.568 -2.418 -8.923 1.00 98.25 81 LYS A N 1
ATOM 647 C CA . LYS A 1 81 ? 6.836 -2.721 -9.606 1.00 98.25 81 LYS A CA 1
ATOM 648 C C . LYS A 1 81 ? 7.796 -3.456 -8.681 1.00 98.25 81 LYS A C 1
ATOM 650 O O . LYS A 1 81 ? 7.737 -3.272 -7.472 1.00 98.25 81 LYS A O 1
ATOM 655 N N . GLY A 1 82 ? 8.709 -4.237 -9.255 1.00 97.69 82 GLY A N 1
ATOM 656 C CA . GLY A 1 82 ? 9.751 -4.969 -8.526 1.00 97.69 82 GLY A CA 1
ATOM 657 C C . GLY A 1 82 ? 9.361 -6.411 -8.190 1.00 97.69 82 GLY A C 1
ATOM 658 O O . GLY A 1 82 ? 8.322 -6.877 -8.664 1.00 97.69 82 GLY A O 1
ATOM 659 N N . PRO A 1 83 ? 10.190 -7.129 -7.411 1.00 98.38 83 PRO A N 1
ATOM 660 C CA . PRO A 1 83 ? 10.057 -8.573 -7.200 1.00 98.38 83 PRO A CA 1
ATOM 661 C C . PRO A 1 83 ? 9.057 -8.997 -6.115 1.00 98.38 83 PRO A C 1
ATOM 663 O O . PRO A 1 83 ? 8.759 -10.183 -6.023 1.00 98.38 83 PRO A O 1
ATOM 666 N N . ALA A 1 84 ? 8.545 -8.082 -5.282 1.00 98.56 84 ALA A N 1
ATOM 667 C CA . ALA A 1 84 ? 7.574 -8.452 -4.251 1.00 98.56 84 ALA A CA 1
ATOM 668 C C . ALA A 1 84 ? 6.314 -9.087 -4.877 1.00 98.56 84 ALA A C 1
ATOM 670 O O . ALA A 1 84 ? 5.754 -8.510 -5.804 1.00 98.56 84 ALA A O 1
ATOM 671 N N . PRO A 1 85 ? 5.848 -10.259 -4.425 1.00 98.12 85 PRO A N 1
ATOM 672 C CA . PRO A 1 85 ? 4.718 -10.925 -5.072 1.00 98.12 85 PRO A CA 1
ATOM 673 C C . PRO A 1 85 ? 3.357 -10.329 -4.686 1.00 98.12 85 PRO A C 1
ATOM 675 O O . PRO A 1 85 ? 2.426 -10.437 -5.475 1.00 98.12 85 PRO A O 1
ATOM 678 N N . LEU A 1 86 ? 3.260 -9.701 -3.509 1.00 98.69 86 LEU A N 1
ATOM 679 C CA . LEU A 1 86 ? 2.004 -9.312 -2.859 1.00 98.69 86 LEU A CA 1
ATOM 680 C C . LEU A 1 86 ? 1.987 -7.832 -2.450 1.00 98.69 86 LEU A C 1
ATOM 682 O O . LEU A 1 86 ? 3.035 -7.175 -2.393 1.00 98.69 86 LEU A O 1
ATOM 686 N N . ASN A 1 87 ? 0.795 -7.337 -2.128 1.00 98.75 87 ASN A N 1
ATOM 687 C CA . ASN A 1 87 ? 0.562 -6.040 -1.496 1.00 98.75 87 ASN A CA 1
ATOM 688 C C . ASN A 1 87 ? 1.113 -6.000 -0.055 1.00 98.75 87 ASN A C 1
ATOM 690 O O . ASN A 1 87 ? 1.367 -7.031 0.570 1.00 98.75 87 ASN A O 1
ATOM 694 N N . LEU A 1 88 ? 1.294 -4.799 0.504 1.00 98.62 88 LEU A N 1
ATOM 695 C CA . LEU A 1 88 ? 1.569 -4.646 1.935 1.00 98.62 88 LEU A CA 1
ATOM 696 C C . LEU A 1 88 ? 0.349 -5.112 2.741 1.00 98.62 88 LEU A C 1
ATOM 698 O O . LEU A 1 88 ? -0.779 -4.694 2.467 1.00 98.62 88 LEU A O 1
ATOM 702 N N . GLU A 1 89 ? 0.592 -5.957 3.740 1.00 98.38 89 GLU A N 1
ATOM 703 C CA . GLU A 1 89 ? -0.445 -6.549 4.589 1.00 98.38 89 GLU A CA 1
ATOM 704 C C . GLU A 1 89 ? -1.172 -5.468 5.399 1.00 98.38 89 GLU A C 1
ATOM 706 O O . GLU A 1 89 ? -0.535 -4.612 6.017 1.00 98.38 89 GLU A O 1
ATOM 711 N N . VAL A 1 90 ? -2.502 -5.521 5.421 1.00 98.19 90 VAL A N 1
ATOM 712 C CA . VAL A 1 90 ? -3.337 -4.695 6.299 1.00 98.19 90 VAL A CA 1
ATOM 713 C C . VAL A 1 90 ? -3.527 -5.466 7.611 1.00 98.19 90 VAL A C 1
ATOM 715 O O . VAL A 1 90 ? -4.123 -6.544 7.586 1.00 98.19 90 VAL A O 1
ATOM 718 N N . PRO A 1 91 ? -3.013 -4.982 8.759 1.00 97.19 91 PRO A N 1
ATOM 719 C CA . PRO A 1 91 ? -3.250 -5.652 10.032 1.00 97.19 91 PRO A CA 1
ATOM 720 C C . PRO A 1 91 ? -4.727 -5.522 10.434 1.00 97.19 91 PRO A C 1
ATOM 722 O O . PRO A 1 91 ? -5.403 -4.598 9.985 1.00 97.19 91 PRO A O 1
ATOM 725 N N . PRO A 1 92 ? -5.251 -6.379 11.319 1.00 95.81 92 PRO A N 1
ATOM 726 C CA . PRO A 1 92 ? -6.570 -6.157 11.893 1.00 95.81 92 PRO A CA 1
ATOM 727 C C . PRO A 1 92 ? -6.560 -4.873 12.736 1.00 95.81 92 PRO A C 1
ATOM 729 O O . PRO A 1 92 ? -5.746 -4.705 13.645 1.00 95.81 92 PRO A O 1
ATOM 732 N N . TYR A 1 93 ? -7.481 -3.955 12.454 1.00 95.25 93 TYR A N 1
ATOM 733 C CA . TYR A 1 93 ? -7.649 -2.734 13.238 1.00 95.25 93 TYR A CA 1
ATOM 734 C C . TYR A 1 93 ? -9.115 -2.332 13.341 1.00 95.25 93 TYR A C 1
ATOM 736 O O . TYR A 1 93 ? -9.965 -2.787 12.577 1.00 95.25 93 TYR A O 1
ATOM 744 N N . LYS A 1 94 ? -9.410 -1.457 14.299 1.00 92.75 94 LYS A N 1
ATOM 745 C CA . LYS A 1 94 ? -10.710 -0.795 14.410 1.00 92.75 94 LYS A CA 1
ATOM 746 C C . LYS A 1 94 ? -10.555 0.631 14.920 1.00 92.75 94 LYS A C 1
ATOM 748 O O . LYS A 1 94 ? -9.673 0.914 15.735 1.00 92.75 94 LYS A O 1
ATOM 753 N N . PHE A 1 95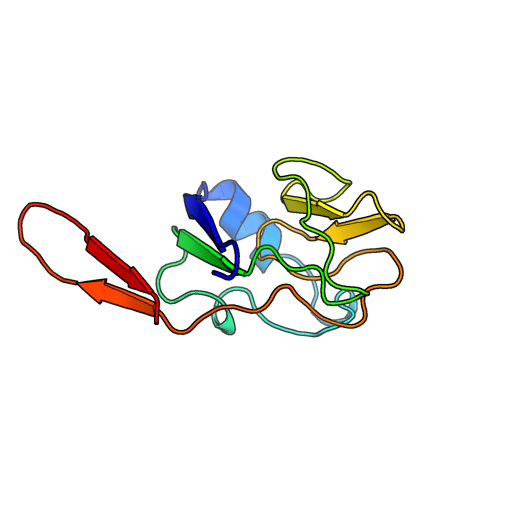 ? -11.446 1.503 14.465 1.00 89.38 95 PHE A N 1
ATOM 754 C CA . PHE A 1 95 ? -11.650 2.809 15.078 1.00 89.38 95 PHE A CA 1
ATOM 755 C C . PHE A 1 95 ? -12.476 2.634 16.351 1.00 89.38 95 PHE A C 1
ATOM 757 O O . PHE A 1 95 ? -13.422 1.845 16.380 1.00 89.38 95 PHE A O 1
ATOM 764 N N . MET A 1 96 ? -12.079 3.318 17.418 1.00 86.00 96 MET A N 1
ATOM 765 C CA . MET A 1 96 ? -12.851 3.381 18.653 1.00 86.00 96 MET A CA 1
ATOM 766 C C . MET A 1 96 ? -13.585 4.717 18.695 1.00 86.00 96 MET A C 1
ATOM 768 O O . MET A 1 96 ? -12.960 5.771 18.565 1.00 86.00 96 MET A O 1
ATOM 772 N N . ASP A 1 97 ? -14.902 4.658 18.873 1.00 70.94 97 ASP A N 1
ATOM 773 C CA . ASP A 1 97 ? -15.742 5.844 18.988 1.00 70.94 97 ASP A CA 1
ATOM 774 C C . ASP A 1 97 ? -15.598 6.439 20.393 1.00 70.94 97 ASP A C 1
ATOM 776 O O . ASP A 1 97 ? -16.286 6.037 21.333 1.00 70.94 97 ASP A O 1
ATOM 780 N N . GLU A 1 98 ? -14.695 7.408 20.546 1.00 60.56 98 GLU A N 1
ATOM 781 C CA . GLU A 1 98 ? -14.679 8.298 21.705 1.00 60.56 98 GLU A CA 1
ATOM 782 C C . GLU A 1 98 ? -15.007 9.733 21.266 1.00 60.56 98 GLU A C 1
ATOM 784 O O . GLU A 1 98 ? -14.454 10.220 20.277 1.00 60.56 98 GLU A O 1
ATOM 789 N N . PRO A 1 99 ? -15.877 10.450 22.004 1.00 55.91 99 PRO A N 1
ATOM 790 C CA . PRO A 1 99 ? -16.435 11.742 21.590 1.00 55.91 99 PRO A CA 1
ATOM 791 C C . PRO A 1 99 ? -15.405 12.872 21.412 1.00 55.91 99 PRO A C 1
ATOM 793 O O . PRO A 1 99 ? -15.762 13.956 20.957 1.00 55.91 99 PRO A O 1
ATOM 796 N N . THR A 1 100 ? -14.137 12.647 21.765 1.00 52.91 100 THR A N 1
ATOM 797 C CA . THR A 1 100 ? -13.066 13.652 21.705 1.00 52.91 100 THR A CA 1
ATOM 798 C C . THR A 1 100 ? -11.730 13.140 21.154 1.00 52.91 100 THR A C 1
ATOM 800 O O . THR A 1 100 ? -10.844 13.959 20.915 1.00 52.91 100 THR A O 1
ATOM 803 N N . CYS A 1 101 ? -11.569 11.836 20.895 1.00 47.53 101 CYS A N 1
ATOM 804 C CA . CYS A 1 101 ? -10.329 11.250 20.377 1.00 47.53 101 CYS A CA 1
ATOM 805 C C . CYS A 1 101 ? -10.642 10.064 19.457 1.00 47.53 101 CYS A C 1
ATOM 807 O O . CYS A 1 101 ? -11.180 9.055 19.896 1.00 47.53 101 CYS A O 1
ATOM 809 N N . HIS A 1 102 ? -10.271 10.156 18.180 1.00 62.59 102 HIS A N 1
ATOM 810 C CA . HIS A 1 102 ? -10.362 9.017 17.267 1.00 62.59 102 HIS A CA 1
ATOM 811 C C . HIS A 1 102 ? -9.196 8.071 17.576 1.00 62.59 102 HIS A C 1
ATOM 813 O O . HIS A 1 102 ? -8.102 8.221 17.031 1.00 62.59 102 HIS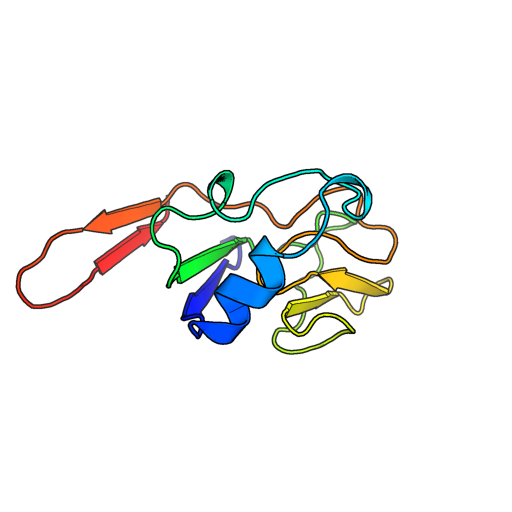 A O 1
ATOM 819 N N . ASN A 1 103 ? -9.402 7.135 18.502 1.00 76.69 103 ASN A N 1
ATOM 820 C CA . ASN A 1 103 ? -8.382 6.160 18.868 1.00 76.69 103 ASN A CA 1
ATOM 821 C C . ASN A 1 103 ? -8.379 5.006 17.851 1.00 76.69 103 ASN A C 1
ATOM 823 O O . ASN A 1 103 ? -9.428 4.462 17.499 1.00 76.69 103 ASN A O 1
ATOM 827 N N . LEU A 1 104 ? -7.189 4.614 17.396 1.00 82.69 104 LEU A N 1
ATOM 828 C CA . LEU A 1 104 ? -6.976 3.473 16.506 1.00 82.69 104 LEU A CA 1
ATOM 829 C C . LEU A 1 104 ? -6.409 2.305 17.318 1.00 82.69 104 LEU A C 1
ATOM 831 O O . LEU A 1 104 ? -5.315 2.414 17.874 1.00 82.69 104 LEU A O 1
ATOM 835 N N . LEU A 1 105 ? -7.134 1.187 17.368 1.00 86.50 105 LEU A N 1
ATOM 836 C CA . LEU A 1 105 ? -6.632 -0.057 17.951 1.00 86.50 105 LEU A CA 1
ATOM 837 C C . LEU A 1 105 ? -6.137 -0.973 16.831 1.00 86.50 105 LEU A C 1
ATOM 839 O O . LEU A 1 105 ? -6.918 -1.305 15.942 1.00 86.50 105 LEU A O 1
ATOM 843 N N . ILE A 1 106 ? -4.874 -1.398 16.902 1.00 88.88 106 ILE A N 1
ATOM 844 C CA . ILE A 1 106 ? -4.254 -2.332 15.951 1.00 88.88 106 ILE A CA 1
ATOM 845 C C . ILE A 1 106 ? -3.884 -3.615 16.701 1.00 88.88 106 ILE A C 1
ATOM 847 O O . ILE A 1 106 ? -3.246 -3.538 17.754 1.00 88.88 106 ILE A O 1
ATOM 851 N N . GLY A 1 107 ? -4.341 -4.757 16.185 1.00 77.06 107 GLY A N 1
ATOM 852 C CA . GLY A 1 107 ? -4.176 -6.091 16.774 1.00 77.06 107 GLY A CA 1
ATOM 853 C C . GLY A 1 107 ? -3.156 -6.962 16.059 1.00 77.06 107 GLY A C 1
ATOM 854 O O . GLY A 1 107 ? -2.836 -6.681 14.883 1.00 77.06 107 GLY A O 1
#